Protein AF-A0A7X1J614-F1 (afdb_monomer)

Radius of gyration: 15.03 Å; Cα contacts (8 Å, |Δi|>4): 80; chains: 1; bounding box: 34×36×40 Å

Organism: NCBI:txid2759956

Mean predicted aligned error: 7.08 Å

Secondary structure (DSSP, 8-state):
---PPPHHHHHHHHHHHHHHHHHHT--TTTS-HHHHHHHHHHHHHHHHHHHHHHHHHHHHHHHHH---TTSHHHHHHHHHHHHHHHHHTT--HHHHHHHHHHHHHH-HHHHH-

Foldseek 3Di:
DDPPDDPLVVVLLVLQLQLLCVVVVHDVVRCPPVNSVVSSVVSVVVLVVVLVVCLVVLLVQCVVVDQDPDDPVSVVVSLVSQLVSVVVVPDDSSSSSSSSVNCVSVDVVVSND

Solvent-accessible surface area (backbone atoms only — not comparable to full-atom values): 6394 Å² total; per-residue (Å²): 131,84,78,76,74,57,74,70,58,56,56,51,52,51,48,27,34,51,43,23,24,66,74,71,74,40,53,78,86,69,48,43,85,78,46,40,61,55,31,29,52,51,31,47,55,49,47,54,54,50,44,72,73,39,42,68,61,50,44,54,50,49,64,70,72,55,75,58,92,84,48,76,68,35,53,53,52,43,49,53,51,46,24,53,51,40,32,74,73,72,40,54,68,68,57,15,46,46,53,37,52,53,43,59,73,69,32,60,66,69,70,68,104

Nearest PDB structures (foldseek):
  4x8k-assembly1_A  TM=2.886E-01  e=9.805E-01  Mycobacterium tuberculosis
  3sp7-assembly1_A  TM=3.949E-01  e=9.204E+00  Homo sapiens

pLDDT: mean 82.35, std 13.52, range [39.5, 96.25]

Structure (mmCIF, N/CA/C/O backbone):
data_AF-A0A7X1J614-F1
#
_entry.id   AF-A0A7X1J614-F1
#
loop_
_atom_site.group_PDB
_atom_site.id
_atom_site.type_symbol
_atom_site.label_atom_id
_atom_site.label_alt_id
_atom_site.label_comp_id
_atom_site.label_asym_id
_atom_site.label_entity_id
_atom_site.label_seq_id
_atom_site.pdbx_PDB_ins_code
_atom_site.Cartn_x
_atom_site.Cartn_y
_atom_site.Cartn_z
_atom_site.occupancy
_atom_site.B_iso_or_equiv
_atom_site.auth_seq_id
_atom_site.auth_comp_id
_atom_site.auth_asym_id
_atom_site.auth_atom_id
_atom_site.pdbx_PDB_model_num
ATOM 1 N N . MET A 1 1 ? 18.859 24.498 -13.932 1.00 39.50 1 MET A N 1
ATOM 2 C CA . MET A 1 1 ? 18.626 24.481 -12.475 1.00 39.50 1 MET A CA 1
ATOM 3 C C . MET A 1 1 ? 17.855 23.211 -12.195 1.00 39.50 1 MET A C 1
ATOM 5 O O . MET A 1 1 ? 16.650 23.200 -12.405 1.00 39.50 1 MET A O 1
ATOM 9 N N . ASP A 1 2 ? 18.562 22.134 -11.855 1.00 48.34 2 ASP A N 1
ATOM 10 C CA . ASP A 1 2 ? 17.934 20.873 -11.463 1.00 48.34 2 ASP A CA 1
ATOM 11 C C . ASP A 1 2 ? 17.224 21.082 -10.128 1.00 48.34 2 ASP A C 1
ATOM 13 O O . ASP A 1 2 ? 17.857 21.348 -9.105 1.00 48.34 2 ASP A O 1
ATOM 17 N N . GLN A 1 3 ? 15.893 21.040 -10.152 1.00 48.88 3 GLN A N 1
ATOM 18 C CA . GLN A 1 3 ? 15.102 20.949 -8.935 1.00 48.88 3 GLN A CA 1
ATOM 19 C C . GLN A 1 3 ? 15.333 19.551 -8.371 1.00 48.88 3 GLN A C 1
ATOM 21 O O . GLN A 1 3 ? 14.826 18.566 -8.901 1.00 48.88 3 GLN A O 1
ATOM 26 N N . MET A 1 4 ? 16.153 19.473 -7.326 1.00 44.88 4 MET A N 1
ATOM 27 C CA . MET A 1 4 ? 16.322 18.256 -6.543 1.00 44.88 4 MET A CA 1
ATOM 28 C C . MET A 1 4 ? 14.928 17.830 -6.047 1.00 44.88 4 MET A C 1
ATOM 30 O O . MET A 1 4 ? 14.260 18.647 -5.406 1.00 44.88 4 MET A O 1
ATOM 34 N N . PRO A 1 5 ? 14.442 16.622 -6.382 1.00 53.69 5 PRO A N 1
ATOM 35 C CA . PRO A 1 5 ? 13.091 16.222 -6.018 1.00 53.69 5 PRO A CA 1
ATOM 36 C C . PRO A 1 5 ? 12.951 16.172 -4.496 1.00 53.69 5 PRO A C 1
ATOM 38 O O . PRO A 1 5 ? 13.858 15.713 -3.798 1.00 53.69 5 PRO A O 1
ATOM 41 N N .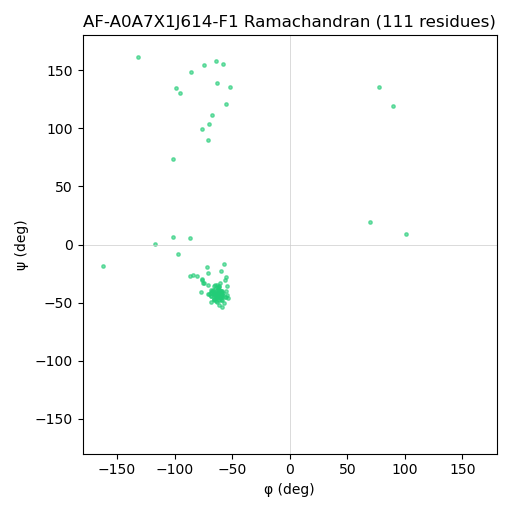 GLU A 1 6 ? 11.817 16.652 -3.983 1.00 61.78 6 GLU A N 1
ATOM 42 C CA . GLU A 1 6 ? 11.508 16.640 -2.551 1.00 61.78 6 GLU A CA 1
ATOM 43 C C . GLU A 1 6 ? 11.697 15.221 -1.981 1.00 61.78 6 GLU A C 1
ATOM 45 O O . GLU A 1 6 ? 11.266 14.251 -2.615 1.00 61.78 6 GLU A O 1
ATOM 50 N N . PRO A 1 7 ? 12.336 15.069 -0.806 1.00 62.00 7 PRO A N 1
ATOM 51 C CA . PRO A 1 7 ? 12.681 13.759 -0.244 1.00 62.00 7 PRO A CA 1
ATOM 52 C C . PRO A 1 7 ? 11.456 12.846 -0.081 1.00 62.00 7 PRO A C 1
ATOM 54 O O . PRO A 1 7 ? 11.548 11.633 -0.268 1.00 62.00 7 PRO A O 1
ATOM 57 N N . ASP A 1 8 ? 10.283 13.431 0.160 1.00 66.81 8 ASP A N 1
ATOM 58 C CA . ASP A 1 8 ? 9.034 12.688 0.283 1.00 66.81 8 ASP A CA 1
ATOM 59 C C . ASP A 1 8 ? 8.551 12.113 -1.055 1.00 66.81 8 ASP A C 1
ATOM 61 O O . ASP A 1 8 ? 8.036 10.996 -1.076 1.00 66.81 8 ASP A O 1
ATOM 65 N N . LYS A 1 9 ? 8.762 12.790 -2.190 1.00 74.50 9 LYS A N 1
ATOM 66 C CA . LYS A 1 9 ? 8.391 12.241 -3.507 1.00 74.50 9 LYS A CA 1
ATOM 67 C C . LYS A 1 9 ? 9.218 11.013 -3.866 1.00 74.50 9 LYS A C 1
ATOM 69 O O . LYS A 1 9 ? 8.658 10.021 -4.320 1.00 74.50 9 LYS A O 1
ATOM 74 N N . GLN A 1 10 ? 10.516 11.045 -3.573 1.00 82.56 10 GLN A N 1
ATOM 75 C CA . GLN A 1 10 ? 11.429 9.940 -3.882 1.00 82.56 10 GLN A CA 1
ATOM 76 C C . GLN A 1 10 ? 11.043 8.652 -3.140 1.00 82.56 10 GLN A C 1
ATOM 78 O O . GLN A 1 10 ? 11.089 7.567 -3.712 1.00 82.56 10 GLN A O 1
ATOM 83 N N . ILE A 1 11 ? 10.601 8.764 -1.882 1.00 86.94 11 ILE A N 1
ATOM 84 C CA . ILE A 1 11 ? 10.161 7.604 -1.092 1.00 86.94 11 ILE A CA 1
ATOM 85 C C . ILE A 1 11 ? 8.874 6.998 -1.663 1.00 86.94 11 ILE A C 1
ATOM 87 O O . ILE A 1 11 ? 8.724 5.780 -1.681 1.00 86.94 11 ILE A O 1
ATOM 91 N N . GLU A 1 12 ? 7.922 7.826 -2.105 1.00 89.69 12 GLU A N 1
ATOM 92 C CA . GLU A 1 12 ? 6.694 7.302 -2.717 1.00 89.69 12 GLU A CA 1
ATOM 93 C C . GLU A 1 12 ? 6.981 6.588 -4.034 1.00 89.69 12 GLU A C 1
ATOM 95 O O . GLU A 1 12 ? 6.509 5.477 -4.243 1.00 89.69 12 GLU A O 1
ATOM 100 N N . GLU A 1 13 ? 7.779 7.211 -4.901 1.00 90.62 13 GLU A N 1
ATOM 101 C CA . GLU A 1 13 ? 8.167 6.634 -6.187 1.00 90.62 13 GLU A C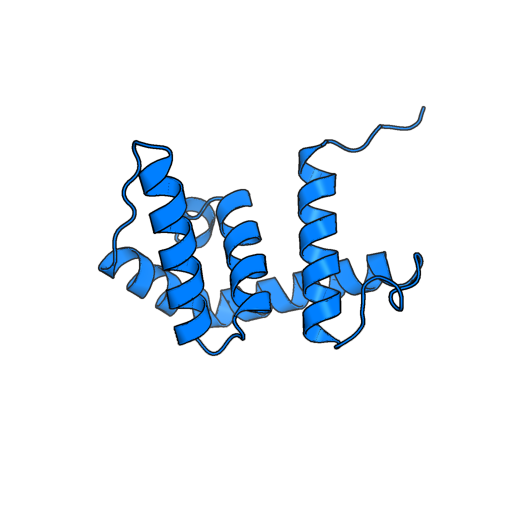A 1
ATOM 102 C C . GLU A 1 13 ? 8.902 5.304 -6.000 1.00 90.62 13 GLU A C 1
ATOM 104 O O . GLU A 1 13 ? 8.611 4.348 -6.712 1.00 90.62 13 GLU A O 1
ATOM 109 N N . ALA A 1 14 ? 9.774 5.202 -4.992 1.00 89.56 14 ALA A N 1
ATOM 110 C CA . ALA A 1 14 ? 10.439 3.950 -4.647 1.00 89.56 14 ALA A CA 1
ATOM 111 C C . ALA A 1 14 ? 9.453 2.861 -4.185 1.00 89.56 14 ALA A C 1
ATOM 113 O O . ALA A 1 14 ? 9.572 1.711 -4.603 1.00 89.56 14 ALA A O 1
ATOM 114 N N . LEU A 1 15 ? 8.460 3.209 -3.359 1.00 91.81 15 LEU A N 1
ATOM 115 C CA . LEU A 1 15 ? 7.425 2.264 -2.920 1.00 91.81 15 LEU A CA 1
ATOM 116 C C . LEU A 1 15 ? 6.528 1.817 -4.081 1.00 91.81 15 LEU A C 1
ATOM 118 O O . LEU A 1 15 ? 6.184 0.643 -4.169 1.00 91.81 15 LEU A O 1
ATOM 122 N N . LEU A 1 16 ? 6.172 2.725 -4.989 1.00 93.00 16 LEU A N 1
ATOM 123 C CA . LEU A 1 16 ? 5.378 2.407 -6.177 1.00 93.00 16 LEU A CA 1
ATOM 124 C C . LEU A 1 16 ? 6.159 1.544 -7.173 1.00 93.00 16 LEU A C 1
ATOM 126 O O . LEU A 1 16 ? 5.595 0.611 -7.735 1.00 93.00 16 LEU A O 1
ATOM 130 N N . ALA A 1 17 ? 7.454 1.804 -7.350 1.00 90.25 17 ALA A N 1
ATOM 131 C CA . ALA A 1 17 ? 8.324 0.952 -8.153 1.00 90.25 17 ALA A CA 1
ATOM 132 C C . ALA A 1 17 ? 8.452 -0.455 -7.543 1.00 90.25 17 ALA A C 1
ATOM 134 O O . ALA A 1 17 ? 8.345 -1.446 -8.260 1.00 90.25 17 ALA A O 1
ATOM 135 N N . ALA A 1 18 ? 8.605 -0.557 -6.217 1.00 90.62 18 ALA A N 1
ATOM 136 C CA . ALA A 1 18 ? 8.616 -1.844 -5.522 1.00 90.62 18 ALA A CA 1
ATOM 137 C C . ALA A 1 18 ? 7.278 -2.588 -5.671 1.00 90.62 18 ALA A C 1
ATOM 139 O O . ALA A 1 18 ? 7.263 -3.793 -5.906 1.00 90.62 18 ALA A O 1
ATOM 140 N N . LEU A 1 19 ? 6.153 -1.868 -5.587 1.00 93.00 19 LEU A N 1
ATOM 141 C CA . LEU A 1 19 ? 4.828 -2.440 -5.818 1.00 93.00 19 LEU A CA 1
ATOM 142 C C . LEU A 1 19 ? 4.688 -2.973 -7.247 1.00 93.00 19 LEU A C 1
ATOM 144 O O . LEU A 1 19 ? 4.140 -4.054 -7.432 1.00 93.00 19 LEU A O 1
ATOM 148 N N . ALA A 1 20 ? 5.191 -2.245 -8.246 1.00 90.94 20 ALA A N 1
ATOM 149 C CA . ALA A 1 20 ? 5.199 -2.711 -9.628 1.00 90.94 20 ALA A CA 1
ATOM 150 C C . ALA A 1 20 ? 5.977 -4.031 -9.762 1.00 90.94 20 ALA A C 1
ATOM 152 O O . ALA A 1 20 ? 5.438 -4.992 -10.305 1.00 90.94 20 ALA A O 1
ATOM 153 N N . GLY A 1 21 ? 7.184 -4.116 -9.193 1.00 89.69 21 GLY A N 1
ATOM 154 C CA . GLY A 1 21 ? 7.973 -5.354 -9.186 1.00 89.69 21 GLY A CA 1
ATOM 155 C C . GLY A 1 21 ? 7.208 -6.542 -8.590 1.00 89.69 21 GLY A C 1
ATOM 156 O O . GLY A 1 21 ? 7.123 -7.602 -9.207 1.00 89.69 21 GLY A O 1
ATOM 157 N N . GLU A 1 22 ? 6.539 -6.339 -7.450 1.00 90.25 22 GLU A N 1
ATOM 158 C CA . GLU A 1 22 ? 5.695 -7.368 -6.822 1.00 90.25 22 GLU A CA 1
ATOM 159 C C . GLU A 1 22 ? 4.500 -7.796 -7.692 1.00 90.25 22 GLU A C 1
ATOM 161 O O . GLU A 1 22 ? 4.129 -8.968 -7.699 1.00 90.25 22 GLU A O 1
ATOM 166 N N . LEU A 1 23 ? 3.878 -6.869 -8.430 1.00 88.25 23 LEU A N 1
ATOM 167 C CA . LEU A 1 23 ? 2.716 -7.164 -9.278 1.00 88.25 23 LEU A CA 1
ATOM 168 C C . LEU A 1 23 ? 3.089 -7.893 -10.574 1.00 88.25 23 LEU A C 1
ATOM 170 O O . LEU A 1 23 ? 2.300 -8.707 -11.058 1.00 88.25 23 LEU A O 1
ATOM 174 N N . TYR A 1 24 ? 4.263 -7.600 -11.133 1.00 86.31 24 TYR A N 1
ATOM 175 C CA . TYR A 1 24 ? 4.732 -8.184 -12.392 1.00 86.31 24 TYR A CA 1
ATOM 176 C C . TYR A 1 24 ? 5.673 -9.381 -12.196 1.00 86.31 24 TYR A C 1
ATOM 178 O O . TYR A 1 24 ? 5.961 -10.088 -13.159 1.00 86.31 24 TYR A O 1
ATOM 186 N N . GLY A 1 25 ? 6.095 -9.663 -10.958 1.00 81.06 25 GLY A N 1
ATOM 187 C CA . GLY A 1 25 ? 7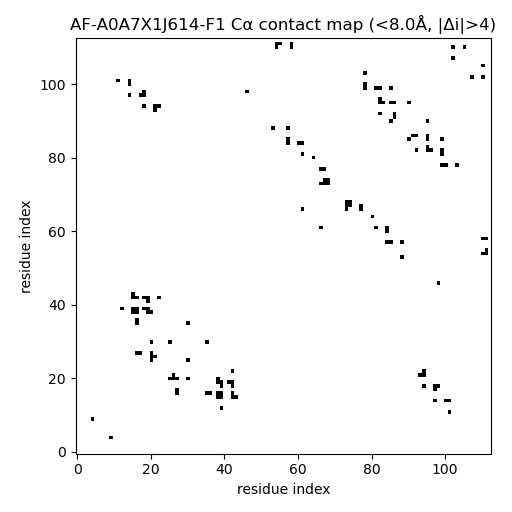.044 -10.736 -10.651 1.00 81.06 25 GLY A CA 1
ATOM 188 C C . GLY A 1 25 ? 8.460 -10.441 -11.148 1.00 81.06 25 GLY A C 1
ATOM 189 O O . GLY A 1 25 ? 9.253 -11.365 -11.306 1.00 81.06 25 GLY A O 1
ATOM 190 N N . GLU A 1 26 ? 8.752 -9.170 -11.407 1.00 72.69 26 GLU A N 1
ATOM 191 C CA . GLU A 1 26 ? 10.041 -8.694 -11.893 1.00 72.69 26 GLU A CA 1
ATOM 192 C C . GLU A 1 26 ? 10.843 -8.150 -10.713 1.00 72.69 26 GLU A C 1
ATOM 194 O O . GLU A 1 26 ? 10.343 -7.399 -9.868 1.00 72.69 26 GLU A O 1
ATOM 199 N N . THR A 1 27 ? 12.115 -8.524 -10.644 1.00 62.41 27 THR A N 1
ATOM 200 C CA . THR A 1 27 ? 13.019 -7.934 -9.654 1.00 62.41 27 THR A CA 1
ATOM 201 C C . THR A 1 27 ? 13.400 -6.514 -10.076 1.00 62.41 27 THR A C 1
ATOM 203 O O . THR A 1 27 ? 13.414 -6.182 -11.260 1.00 62.41 27 THR A O 1
ATOM 206 N N . ALA A 1 28 ? 13.760 -5.649 -9.122 1.00 56.03 28 ALA A N 1
ATOM 207 C CA . ALA A 1 28 ? 14.208 -4.282 -9.427 1.00 56.03 28 ALA A CA 1
ATOM 208 C C . ALA A 1 28 ? 15.425 -4.228 -10.383 1.00 56.03 28 ALA A C 1
ATOM 210 O O . ALA A 1 28 ? 15.707 -3.182 -10.957 1.00 56.03 28 ALA A O 1
ATOM 211 N N . GLU A 1 29 ? 16.142 -5.345 -10.548 1.00 58.06 29 GLU A N 1
ATOM 212 C CA . GLU A 1 29 ? 17.255 -5.508 -11.490 1.00 58.06 29 GLU A CA 1
ATOM 213 C C . GLU A 1 29 ? 16.786 -5.787 -12.932 1.00 58.06 29 GLU A C 1
ATOM 215 O O . GLU A 1 29 ? 17.483 -5.430 -13.881 1.00 58.06 29 GLU A O 1
ATOM 220 N N . GLU A 1 30 ? 15.604 -6.388 -13.103 1.00 63.91 30 GLU A N 1
ATOM 221 C CA . GLU A 1 30 ? 14.949 -6.641 -14.397 1.00 63.91 30 GLU A CA 1
ATOM 222 C C . GLU A 1 30 ? 14.114 -5.435 -14.853 1.00 63.91 30 GLU A C 1
ATOM 224 O O . GLU A 1 30 ? 13.981 -5.188 -16.053 1.00 63.91 30 GLU A O 1
ATOM 229 N N . PHE A 1 31 ? 13.638 -4.632 -13.896 1.00 67.56 31 PHE A N 1
ATOM 230 C CA . PHE A 1 31 ? 12.998 -3.339 -14.129 1.00 67.56 31 PHE A CA 1
ATOM 231 C C . PHE A 1 31 ? 14.029 -2.300 -14.596 1.00 67.56 31 PHE A C 1
ATOM 233 O O . PHE A 1 31 ? 14.644 -1.571 -13.812 1.00 67.56 31 PHE A O 1
ATOM 240 N N . GLY A 1 32 ? 14.223 -2.208 -15.911 1.00 66.75 32 GLY A N 1
ATOM 241 C CA . GLY A 1 32 ? 15.102 -1.210 -16.509 1.00 66.75 32 GLY A CA 1
ATOM 242 C C . GLY A 1 32 ? 14.686 0.228 -16.144 1.00 66.75 32 GLY A C 1
ATOM 243 O O . GLY A 1 32 ? 13.506 0.500 -15.912 1.00 66.75 32 GLY A O 1
ATOM 244 N N . PRO A 1 33 ? 15.607 1.214 -16.165 1.00 69.06 33 PRO A N 1
ATOM 245 C CA . PRO A 1 33 ? 15.298 2.603 -15.796 1.00 69.06 33 PRO A CA 1
ATOM 246 C C . PRO A 1 33 ? 14.140 3.238 -16.585 1.00 69.06 33 PRO A C 1
ATOM 248 O O . PRO A 1 33 ? 13.465 4.139 -16.090 1.00 69.06 33 PRO A O 1
ATOM 251 N N . ALA A 1 34 ? 13.917 2.785 -17.823 1.00 69.25 34 ALA A N 1
ATOM 252 C CA . ALA A 1 34 ? 12.811 3.234 -18.665 1.00 69.25 34 ALA A CA 1
ATOM 253 C C . ALA A 1 34 ? 11.459 2.620 -18.256 1.00 69.25 34 ALA A C 1
ATOM 255 O O . ALA A 1 34 ? 10.421 3.262 -18.427 1.00 69.25 34 ALA A O 1
ATOM 256 N N . ASP A 1 35 ? 11.469 1.415 -17.691 1.00 78.25 35 ASP A N 1
ATOM 257 C CA . ASP A 1 35 ? 10.273 0.680 -17.284 1.00 78.25 35 ASP A CA 1
ATOM 258 C C . ASP A 1 35 ? 9.795 1.105 -15.897 1.00 78.25 35 ASP A C 1
ATOM 260 O O . ASP A 1 35 ? 8.594 1.106 -15.646 1.00 78.25 35 ASP A O 1
ATOM 264 N N . VAL A 1 36 ? 10.694 1.610 -15.043 1.00 82.31 36 VAL A N 1
ATOM 265 C CA . VAL A 1 36 ? 10.356 2.128 -13.705 1.00 82.31 36 VAL A CA 1
ATOM 266 C C . VAL A 1 36 ? 9.248 3.180 -13.756 1.00 82.31 36 VAL A C 1
ATOM 268 O O . VAL A 1 36 ? 8.301 3.108 -12.979 1.00 82.31 36 VAL A O 1
ATOM 271 N N . ARG A 1 37 ? 9.310 4.151 -14.679 1.00 86.06 37 ARG A N 1
ATOM 272 C CA . ARG A 1 37 ? 8.279 5.204 -14.750 1.00 86.06 37 ARG A CA 1
ATOM 273 C C . ARG A 1 37 ? 6.914 4.642 -15.150 1.00 86.06 37 ARG A C 1
ATOM 275 O O . ARG A 1 37 ? 5.916 5.013 -14.541 1.00 86.06 37 ARG A O 1
ATOM 282 N N . ARG A 1 38 ? 6.881 3.738 -16.133 1.00 87.88 38 ARG A N 1
ATOM 283 C CA . ARG A 1 38 ? 5.645 3.063 -16.553 1.00 87.88 38 ARG A CA 1
ATOM 284 C C . ARG A 1 38 ? 5.093 2.199 -15.418 1.00 87.88 38 ARG A C 1
ATOM 286 O O . ARG A 1 38 ? 3.921 2.312 -15.092 1.00 87.88 38 ARG A O 1
ATOM 293 N N . GLY A 1 39 ? 5.953 1.424 -14.760 1.00 90.00 39 GLY A N 1
ATOM 294 C CA . GLY A 1 39 ? 5.584 0.597 -13.615 1.00 90.00 39 GLY A CA 1
ATOM 295 C C . GLY A 1 39 ? 5.017 1.413 -12.456 1.00 90.00 39 GLY A C 1
ATOM 296 O O . GLY A 1 39 ? 4.020 1.013 -11.870 1.00 90.00 39 GLY A O 1
ATOM 297 N N . ILE A 1 40 ? 5.582 2.589 -12.161 1.00 91.69 40 ILE A N 1
ATOM 298 C CA . ILE A 1 40 ? 5.031 3.511 -11.155 1.00 91.69 40 ILE A CA 1
ATOM 299 C C . ILE A 1 40 ? 3.616 3.967 -11.537 1.00 91.69 40 ILE A C 1
ATOM 301 O O . ILE A 1 40 ? 2.734 3.999 -10.678 1.00 91.69 40 ILE A O 1
ATOM 305 N N . GLU A 1 41 ? 3.389 4.339 -12.799 1.00 91.62 41 GLU A N 1
ATOM 306 C CA . GLU A 1 41 ? 2.063 4.746 -13.285 1.00 91.62 41 GLU A CA 1
ATOM 307 C C . GLU A 1 41 ? 1.057 3.590 -13.196 1.00 91.62 41 GLU A C 1
ATOM 309 O O . GLU A 1 41 ? -0.043 3.767 -12.668 1.00 91.62 41 GLU A O 1
ATOM 314 N N . ASP A 1 42 ? 1.452 2.390 -13.617 1.00 92.19 42 ASP A N 1
ATOM 315 C CA . ASP A 1 42 ? 0.616 1.193 -13.542 1.00 92.19 42 ASP A CA 1
ATOM 316 C C . ASP A 1 42 ? 0.309 0.796 -12.090 1.00 92.19 42 ASP A C 1
ATOM 318 O O . ASP A 1 42 ? -0.844 0.514 -11.754 1.00 92.19 42 ASP A O 1
ATOM 322 N N . ALA A 1 43 ? 1.303 0.856 -11.199 1.00 94.00 43 ALA A N 1
ATOM 323 C CA . ALA A 1 43 ? 1.140 0.592 -9.773 1.00 94.00 43 ALA A CA 1
ATOM 324 C C . ALA A 1 43 ? 0.199 1.605 -9.105 1.00 94.00 43 ALA A C 1
ATOM 326 O O . ALA A 1 43 ? -0.627 1.212 -8.280 1.00 94.00 43 ALA A O 1
ATOM 327 N N . ARG A 1 44 ? 0.267 2.892 -9.482 1.00 94.75 44 ARG A N 1
ATOM 328 C CA . ARG A 1 44 ? -0.688 3.914 -9.017 1.00 94.75 44 ARG A CA 1
ATOM 329 C C . ARG A 1 44 ? -2.106 3.589 -9.459 1.00 94.75 44 ARG A C 1
ATOM 331 O O . ARG A 1 44 ? -2.994 3.508 -8.615 1.00 94.75 44 ARG A O 1
ATOM 338 N N . ASN A 1 45 ? -2.304 3.341 -10.752 1.00 95.00 45 ASN A N 1
ATOM 339 C CA . ASN A 1 45 ? -3.618 3.016 -11.311 1.00 95.00 45 ASN A CA 1
ATOM 340 C C . ASN A 1 45 ? -4.209 1.756 -10.661 1.00 95.00 45 ASN A C 1
ATOM 342 O O . ASN A 1 45 ? -5.390 1.71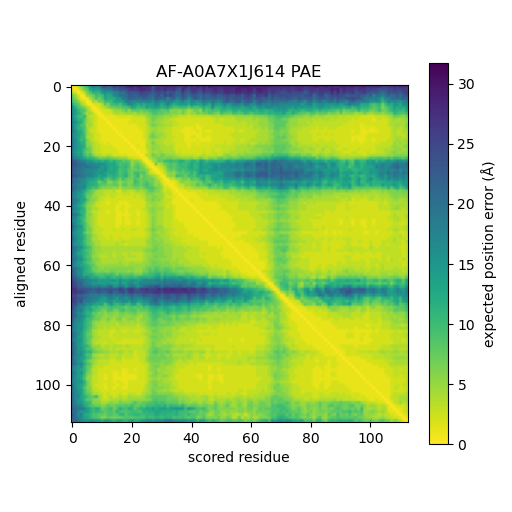1 -10.303 1.00 95.00 45 ASN A O 1
ATOM 346 N N . TRP A 1 46 ? -3.377 0.730 -10.477 1.00 96.25 46 TRP A N 1
ATOM 347 C CA . TRP A 1 46 ? -3.765 -0.490 -9.784 1.00 96.25 46 TRP A CA 1
ATOM 348 C C . TRP A 1 46 ? -4.164 -0.211 -8.333 1.00 96.25 46 TRP A C 1
ATOM 350 O O . TRP A 1 46 ? -5.228 -0.665 -7.902 1.00 96.25 46 TRP A O 1
ATOM 360 N N . LEU A 1 47 ? -3.349 0.552 -7.597 1.00 95.38 47 LEU A N 1
ATOM 361 C CA . LEU A 1 47 ? -3.574 0.858 -6.187 1.00 95.38 47 LEU A CA 1
ATOM 362 C C . LEU A 1 47 ? -4.850 1.676 -5.995 1.00 95.38 47 LEU A C 1
ATOM 364 O O . LEU A 1 47 ? -5.661 1.338 -5.138 1.00 95.38 47 LEU A O 1
ATOM 368 N N . GLU A 1 48 ? -5.082 2.694 -6.819 1.00 94.19 48 GLU A N 1
ATOM 369 C CA . GLU A 1 48 ? -6.324 3.470 -6.806 1.00 94.19 48 GLU A CA 1
ATOM 370 C C . GLU A 1 48 ? -7.545 2.582 -7.066 1.00 94.19 48 GLU A C 1
ATOM 372 O O . GLU A 1 48 ? -8.543 2.649 -6.341 1.00 94.19 48 GLU A O 1
ATOM 377 N N . GLY A 1 49 ? -7.458 1.690 -8.057 1.00 95.06 49 GLY A N 1
ATOM 378 C CA . GLY A 1 49 ? -8.518 0.731 -8.353 1.00 95.06 49 GLY A CA 1
ATOM 379 C C . GLY A 1 49 ? -8.767 -0.253 -7.207 1.00 95.06 49 GLY A C 1
ATOM 380 O O . GLY A 1 49 ? -9.920 -0.553 -6.891 1.00 95.06 49 GLY A O 1
ATOM 381 N N . TRP A 1 50 ? -7.706 -0.756 -6.573 1.00 95.75 50 TRP A N 1
ATOM 382 C CA . TRP A 1 50 ? -7.799 -1.657 -5.426 1.00 95.75 50 TRP A CA 1
ATOM 383 C C . TRP A 1 50 ? -8.408 -0.955 -4.208 1.00 95.75 50 TRP A C 1
ATOM 385 O O . TRP A 1 50 ? -9.375 -1.459 -3.635 1.00 95.75 50 TRP A O 1
ATOM 395 N N . LEU A 1 51 ? -7.929 0.249 -3.877 1.00 93.62 51 LEU A N 1
ATOM 396 C CA . LEU A 1 51 ? -8.474 1.060 -2.790 1.00 93.62 51 LEU A CA 1
ATOM 397 C C . LEU A 1 51 ? -9.942 1.384 -3.042 1.00 93.62 51 LEU A C 1
ATOM 399 O O . LEU A 1 51 ? -10.755 1.191 -2.151 1.00 93.62 51 LEU A O 1
ATOM 403 N N . SER A 1 52 ? -10.326 1.787 -4.253 1.00 93.25 52 SER A N 1
ATOM 404 C CA . SER A 1 52 ? -11.730 2.064 -4.578 1.00 93.25 52 SER A CA 1
ATOM 405 C C . SER A 1 52 ? -12.648 0.868 -4.286 1.00 93.25 52 SER A C 1
ATOM 407 O O . SER A 1 52 ? -13.730 1.038 -3.721 1.00 93.25 52 SER A O 1
ATOM 409 N N . ARG A 1 53 ? -12.187 -0.356 -4.585 1.00 95.00 53 ARG A N 1
ATOM 410 C CA . ARG A 1 53 ? -12.942 -1.589 -4.321 1.00 95.00 53 ARG A CA 1
ATOM 411 C C . ARG A 1 53 ? -12.982 -1.991 -2.850 1.00 95.00 53 ARG A C 1
ATOM 413 O O . ARG A 1 53 ? -13.951 -2.625 -2.451 1.00 95.00 53 ARG A O 1
ATOM 420 N N . HIS A 1 54 ? -11.937 -1.717 -2.072 1.00 94.62 54 HIS A N 1
ATOM 421 C CA . HIS A 1 54 ? -11.782 -2.286 -0.722 1.00 94.62 54 HIS A CA 1
ATOM 422 C C . HIS A 1 54 ? -11.774 -1.240 0.393 1.00 94.62 54 HIS A C 1
ATOM 424 O O . HIS A 1 54 ? -11.691 -1.593 1.565 1.00 94.62 54 HIS A O 1
ATOM 430 N N . ARG A 1 55 ? -11.913 0.050 0.063 1.00 91.69 55 ARG A N 1
ATOM 431 C CA . ARG A 1 55 ? -11.885 1.156 1.030 1.00 91.69 55 ARG A CA 1
ATOM 432 C C . ARG A 1 55 ? -12.898 0.969 2.153 1.00 91.69 55 ARG A C 1
ATOM 434 O O . ARG A 1 55 ? -12.555 1.201 3.304 1.00 91.69 55 ARG A O 1
ATOM 441 N N . GLN A 1 56 ? -14.125 0.553 1.837 1.00 91.56 56 GLN A N 1
ATOM 442 C CA . GLN A 1 56 ? -15.168 0.367 2.853 1.00 91.56 56 GLN A CA 1
ATOM 443 C C . GLN A 1 56 ? -14.797 -0.740 3.846 1.00 91.56 56 GLN A C 1
ATOM 445 O O . GLN A 1 56 ? -14.826 -0.503 5.053 1.00 91.56 56 GLN A O 1
ATOM 450 N N . ASP A 1 57 ? -14.380 -1.903 3.345 1.00 92.69 57 ASP A N 1
ATOM 451 C CA . ASP A 1 57 ? -13.992 -3.046 4.177 1.00 92.69 57 ASP A CA 1
ATOM 452 C C . ASP A 1 57 ? -12.740 -2.742 5.001 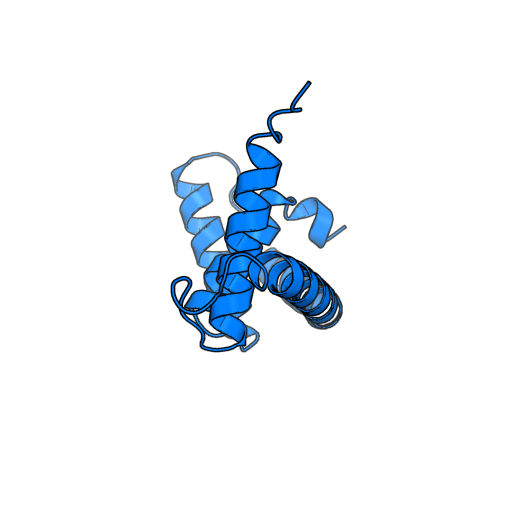1.00 92.69 57 ASP A C 1
ATOM 454 O O . ASP A 1 57 ? -12.701 -3.000 6.206 1.00 92.69 57 ASP A O 1
ATOM 458 N N . LEU A 1 58 ? -11.747 -2.107 4.371 1.00 90.50 58 LEU A N 1
ATOM 459 C CA . LEU A 1 58 ? -10.521 -1.660 5.017 1.00 90.50 58 LEU A CA 1
ATOM 460 C C . LEU A 1 58 ? -10.838 -0.694 6.162 1.00 90.50 58 LEU A C 1
ATOM 462 O O . LEU A 1 58 ? -10.461 -0.958 7.298 1.00 90.50 58 LEU A O 1
ATOM 466 N N . CYS A 1 59 ? -11.593 0.379 5.915 1.00 89.56 59 CYS A N 1
ATOM 467 C CA . CYS A 1 59 ? -11.950 1.343 6.958 1.00 89.56 59 CYS A CA 1
ATOM 468 C C . CYS A 1 59 ? -12.810 0.719 8.073 1.00 89.56 59 CYS A C 1
ATOM 470 O O . CYS A 1 59 ? -12.638 1.068 9.242 1.00 89.56 59 CYS A O 1
ATOM 472 N N . ALA A 1 60 ? -13.689 -0.235 7.750 1.00 89.50 60 ALA A N 1
ATOM 473 C CA . ALA A 1 60 ? -14.491 -0.947 8.743 1.00 89.50 60 ALA A CA 1
ATOM 474 C C . ALA A 1 60 ? -13.647 -1.865 9.649 1.00 89.50 60 ALA A C 1
ATOM 476 O O . ALA A 1 60 ? -13.872 -1.914 10.860 1.00 89.50 60 ALA A O 1
ATOM 477 N N . GLU A 1 61 ? -12.678 -2.595 9.092 1.00 88.75 61 GLU A N 1
ATOM 478 C CA . GLU A 1 61 ? -11.746 -3.433 9.862 1.00 88.75 61 GLU A CA 1
ATOM 479 C C . GLU A 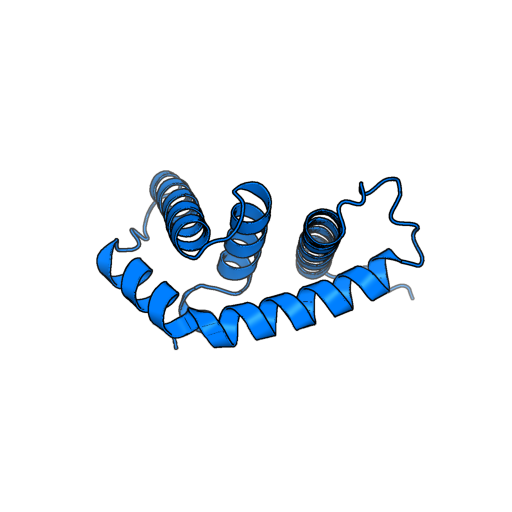1 61 ? -10.786 -2.591 10.707 1.00 88.75 61 GLU A C 1
ATOM 481 O O . GLU A 1 61 ? -10.602 -2.845 11.898 1.00 88.75 61 GLU A O 1
ATOM 486 N N . LEU A 1 62 ? -10.231 -1.533 10.117 1.00 84.38 62 LEU A N 1
ATOM 487 C CA . LEU A 1 62 ? -9.370 -0.573 10.800 1.00 84.38 62 LEU A CA 1
ATOM 488 C C . LEU A 1 62 ? -10.086 0.097 11.986 1.00 84.38 62 LEU A C 1
ATOM 490 O O . LEU A 1 62 ? -9.517 0.201 13.074 1.00 84.38 62 LEU A O 1
ATOM 494 N N . GLY A 1 63 ? -11.356 0.481 11.816 1.00 82.12 63 GLY A N 1
ATOM 495 C CA . GLY A 1 63 ? -12.185 1.018 12.897 1.00 82.12 63 GLY A CA 1
ATOM 496 C C . GLY A 1 63 ? -12.470 0.005 14.012 1.00 82.12 63 GLY A C 1
ATOM 497 O O . GLY A 1 63 ? -12.509 0.384 15.181 1.00 82.12 63 GLY A O 1
ATOM 498 N N . ARG A 1 64 ? -12.623 -1.285 13.676 1.00 82.88 64 ARG A N 1
ATOM 499 C CA . ARG A 1 64 ? -12.819 -2.368 14.658 1.00 82.88 64 ARG A CA 1
ATOM 500 C C . ARG A 1 64 ? -11.564 -2.683 15.463 1.00 82.88 64 ARG A C 1
ATOM 502 O O . ARG A 1 64 ? -11.669 -2.916 16.665 1.00 82.88 64 ARG A O 1
ATOM 509 N N . ARG A 1 65 ? -10.397 -2.726 14.814 1.00 78.88 65 ARG A N 1
ATOM 510 C CA . ARG A 1 65 ? -9.120 -3.045 15.476 1.00 78.88 65 ARG A CA 1
ATOM 511 C C . ARG A 1 65 ? -8.574 -1.868 16.289 1.00 78.88 65 ARG A C 1
ATOM 513 O O . ARG A 1 65 ? -7.982 -2.091 17.343 1.00 78.88 65 ARG A O 1
ATOM 520 N N . GLY A 1 66 ? -8.867 -0.642 15.849 1.00 67.88 66 GLY A N 1
ATOM 521 C CA . GLY A 1 66 ? -8.499 0.605 16.516 1.00 67.88 66 GLY A CA 1
ATOM 522 C C . GLY A 1 66 ? -7.030 0.984 16.304 1.00 67.88 66 GLY A C 1
ATOM 523 O O . GLY A 1 66 ? -6.146 0.147 16.443 1.00 67.88 66 GLY A O 1
ATOM 524 N N . PHE A 1 67 ? -6.775 2.263 16.004 1.00 71.94 67 PHE A N 1
ATOM 525 C CA . PHE A 1 67 ? -5.426 2.844 15.939 1.00 71.94 67 PHE A CA 1
ATOM 526 C C . PHE A 1 67 ? -5.080 3.518 17.260 1.00 71.94 67 PHE A C 1
ATOM 528 O O . PHE A 1 67 ? -5.867 4.320 17.777 1.00 71.94 67 PHE A O 1
ATOM 535 N N . ARG A 1 68 ? -3.906 3.217 17.810 1.00 61.62 68 ARG A N 1
ATOM 536 C CA . ARG A 1 68 ? -3.483 3.718 19.124 1.00 61.62 68 ARG A CA 1
ATOM 537 C C . ARG A 1 68 ? -2.512 4.883 18.954 1.00 61.62 68 ARG A C 1
ATOM 539 O O . ARG A 1 68 ? -1.323 4.758 19.186 1.00 61.62 68 ARG A O 1
ATOM 546 N N . SER A 1 69 ? -2.976 6.069 18.563 1.00 55.47 69 SER A N 1
ATOM 547 C CA . SER A 1 69 ? -2.030 7.175 18.343 1.00 55.47 69 SER A CA 1
ATOM 548 C C . SER A 1 69 ? -1.530 7.792 19.663 1.00 55.47 69 SER A C 1
ATOM 550 O O . SER A 1 69 ? -2.218 8.644 20.227 1.00 55.47 69 SER A O 1
ATOM 552 N N . SER A 1 70 ? -0.328 7.426 20.135 1.00 53.66 70 SER A N 1
ATOM 553 C CA . SER A 1 70 ? 0.486 8.320 20.992 1.00 53.66 70 SER A CA 1
ATOM 554 C C . SER A 1 70 ? 1.983 7.979 21.120 1.00 53.66 70 SER A C 1
ATOM 556 O O . SER A 1 70 ? 2.749 8.872 21.479 1.00 53.66 70 SER A O 1
ATOM 558 N N . SER A 1 71 ? 2.437 6.754 20.809 1.00 65.12 71 SER A N 1
ATOM 559 C CA . SER A 1 71 ? 3.852 6.358 20.953 1.00 65.12 71 SER A CA 1
ATOM 560 C C . SER A 1 71 ? 4.440 5.653 19.717 1.00 65.12 71 SER A C 1
ATOM 562 O O . SER A 1 71 ? 3.714 5.122 18.881 1.00 65.12 71 SER A O 1
ATOM 564 N N . THR A 1 72 ? 5.776 5.612 19.602 1.00 62.31 72 THR A N 1
ATOM 565 C CA . THR A 1 72 ? 6.495 4.911 18.513 1.00 62.31 72 THR A CA 1
ATOM 566 C C . THR A 1 72 ? 6.201 3.407 18.478 1.00 62.31 72 THR A C 1
ATOM 568 O O . THR A 1 72 ? 6.164 2.814 17.404 1.00 62.31 72 THR A O 1
ATOM 571 N N . VAL A 1 73 ? 5.975 2.784 19.639 1.00 66.88 73 VAL A N 1
ATOM 572 C CA . VAL A 1 73 ? 5.603 1.362 19.728 1.00 66.88 73 VAL A CA 1
ATOM 573 C C . VAL A 1 73 ? 4.206 1.147 19.158 1.00 66.88 73 VAL A C 1
ATOM 575 O O . VAL A 1 73 ? 3.993 0.195 18.409 1.00 66.88 73 VAL A O 1
ATOM 578 N N . ASP A 1 74 ? 3.279 2.062 19.440 1.00 75.25 74 ASP A N 1
ATOM 579 C CA . ASP A 1 74 ? 1.928 1.976 18.893 1.00 75.25 74 ASP A CA 1
ATOM 580 C C . ASP A 1 74 ? 1.920 2.141 17.369 1.00 75.25 74 ASP A C 1
ATOM 582 O O . ASP A 1 74 ? 1.197 1.422 16.692 1.00 75.25 74 ASP A O 1
ATOM 586 N N . ALA A 1 75 ? 2.789 2.990 16.809 1.00 71.69 75 ALA A N 1
ATOM 587 C CA . ALA A 1 75 ? 2.917 3.145 15.358 1.00 71.69 75 ALA A CA 1
ATOM 588 C C . ALA A 1 75 ? 3.353 1.845 14.652 1.00 71.69 75 ALA A C 1
ATOM 590 O O . ALA A 1 75 ? 2.895 1.555 13.548 1.00 71.69 75 ALA A O 1
ATOM 591 N N . ILE A 1 76 ? 4.209 1.037 15.289 1.00 77.56 76 ILE A N 1
ATOM 592 C CA . ILE A 1 76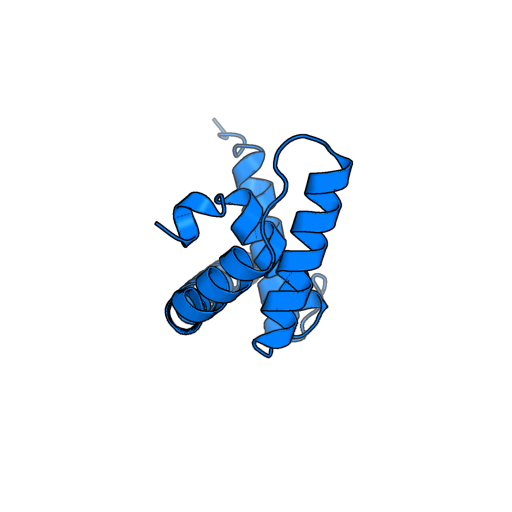 ? 4.625 -0.271 14.754 1.00 77.56 76 ILE A CA 1
ATOM 593 C C . ILE A 1 76 ? 3.462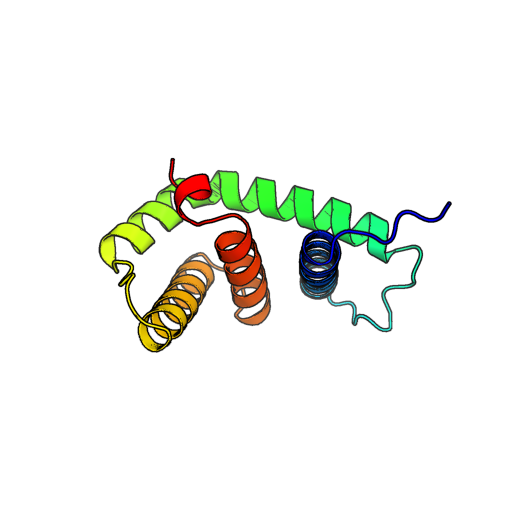 -1.266 14.804 1.00 77.56 76 ILE A C 1
ATOM 595 O O . ILE A 1 76 ? 3.235 -2.003 13.846 1.00 77.56 76 ILE A O 1
ATOM 599 N N . VAL A 1 77 ? 2.712 -1.282 15.908 1.00 83.00 77 VAL A N 1
ATOM 600 C CA . VAL A 1 77 ? 1.539 -2.155 16.066 1.00 83.00 77 VAL A CA 1
ATOM 601 C C . VAL A 1 77 ? 0.436 -1.773 15.080 1.00 83.00 77 VAL A C 1
ATOM 603 O O . VAL A 1 77 ? -0.158 -2.649 14.453 1.00 83.00 77 VAL A O 1
ATOM 606 N N . ASP A 1 78 ? 0.202 -0.479 14.890 1.00 83.62 78 ASP A N 1
ATOM 607 C CA . ASP A 1 78 ? -0.730 0.067 13.908 1.00 83.62 78 ASP A CA 1
ATOM 608 C C . ASP A 1 78 ? -0.313 -0.339 12.482 1.00 83.62 78 ASP A C 1
ATOM 610 O O . ASP A 1 78 ? -1.154 -0.757 11.680 1.00 83.62 78 ASP A O 1
ATOM 614 N N . ALA A 1 79 ? 0.990 -0.293 12.176 1.00 84.00 79 ALA A N 1
ATOM 615 C CA . ALA A 1 79 ? 1.525 -0.733 10.890 1.00 84.00 79 ALA A CA 1
ATOM 616 C C . ALA A 1 79 ? 1.309 -2.230 10.644 1.00 84.00 79 ALA A C 1
ATOM 618 O O . ALA A 1 79 ? 0.762 -2.606 9.608 1.00 84.00 79 ALA A O 1
ATOM 619 N N . ALA A 1 80 ? 1.660 -3.080 11.612 1.00 87.75 80 ALA A N 1
ATOM 620 C CA . ALA A 1 80 ? 1.431 -4.522 11.523 1.00 87.75 80 ALA A CA 1
ATOM 621 C C . ALA A 1 80 ? -0.062 -4.851 11.369 1.00 87.75 80 ALA A C 1
ATOM 623 O O . ALA A 1 80 ? -0.447 -5.660 10.528 1.00 87.75 80 ALA A O 1
ATOM 624 N N . THR A 1 81 ? -0.914 -4.147 12.115 1.00 89.56 81 THR A N 1
ATOM 625 C CA . THR A 1 81 ? -2.369 -4.309 12.049 1.00 89.56 81 THR A CA 1
ATOM 626 C C . THR A 1 81 ? -2.910 -3.985 10.660 1.00 89.56 81 THR A C 1
ATOM 628 O O . THR A 1 81 ? -3.763 -4.711 10.152 1.00 89.56 81 THR A O 1
ATOM 631 N N . MET A 1 82 ? -2.420 -2.916 10.027 1.00 90.62 82 MET A N 1
ATO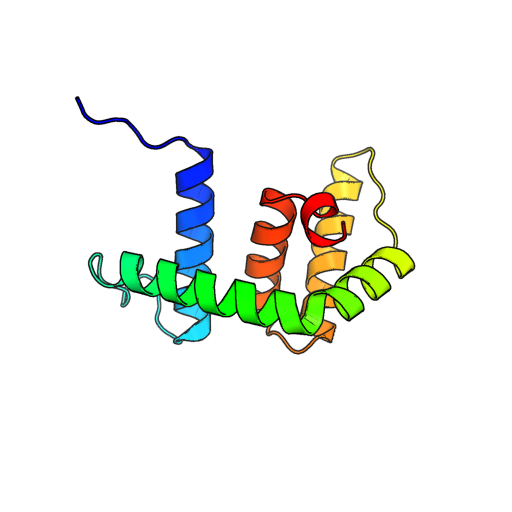M 632 C CA . MET A 1 82 ? -2.826 -2.561 8.669 1.00 90.62 82 MET A CA 1
ATOM 633 C C . MET A 1 82 ? -2.415 -3.634 7.659 1.00 90.62 82 MET A C 1
ATOM 635 O O . MET A 1 82 ? -3.232 -4.010 6.821 1.00 90.62 82 MET A O 1
ATOM 639 N N . VAL A 1 83 ? -1.190 -4.154 7.760 1.00 94.19 83 VAL A N 1
ATOM 640 C CA . VAL A 1 83 ? -0.722 -5.246 6.896 1.00 94.19 83 VAL A CA 1
ATOM 641 C C . VAL A 1 83 ? -1.608 -6.475 7.063 1.00 94.19 83 VAL A C 1
ATOM 643 O O . VAL A 1 83 ? -2.097 -6.995 6.065 1.00 94.19 83 VAL A O 1
ATOM 646 N N . ASP A 1 84 ? -1.901 -6.890 8.296 1.00 93.50 84 ASP A N 1
ATOM 647 C CA . ASP A 1 84 ? -2.767 -8.043 8.568 1.00 93.50 84 ASP A CA 1
ATOM 648 C C . ASP A 1 84 ? -4.171 -7.877 7.978 1.00 93.50 84 ASP A C 1
ATOM 650 O O . ASP A 1 84 ? -4.753 -8.831 7.460 1.00 93.50 84 ASP A O 1
ATOM 654 N N . VAL A 1 85 ? -4.735 -6.668 8.056 1.00 92.56 85 VAL A N 1
ATOM 655 C CA . VAL A 1 85 ? -6.040 -6.371 7.452 1.00 92.56 85 VAL A CA 1
ATOM 656 C C . VAL A 1 85 ? -5.959 -6.471 5.931 1.00 92.56 85 VAL A C 1
ATOM 658 O O . VAL A 1 85 ? -6.799 -7.130 5.328 1.00 92.56 85 VAL A O 1
ATOM 661 N N . ILE A 1 86 ? -4.943 -5.876 5.306 1.00 94.88 86 ILE A N 1
ATOM 662 C CA . ILE A 1 86 ? -4.766 -5.906 3.848 1.00 94.88 86 ILE A CA 1
ATOM 663 C C . ILE A 1 86 ? -4.508 -7.337 3.340 1.00 94.88 86 ILE A C 1
ATOM 665 O O . ILE A 1 86 ? -5.051 -7.725 2.305 1.00 94.88 86 ILE A O 1
ATOM 669 N N . VAL A 1 87 ? -3.750 -8.147 4.086 1.00 96.19 87 VAL A N 1
ATOM 670 C CA . VAL A 1 87 ? -3.585 -9.584 3.811 1.00 96.19 87 VAL A CA 1
ATOM 671 C C . VAL A 1 87 ? -4.927 -10.309 3.906 1.00 96.19 87 VAL A C 1
ATOM 673 O O . VAL A 1 87 ? -5.272 -11.092 3.023 1.00 96.19 87 VAL A O 1
ATOM 676 N N . GLY A 1 88 ? -5.729 -10.006 4.929 1.00 93.44 88 GLY A N 1
ATOM 677 C CA . GLY A 1 88 ? -7.087 -10.539 5.076 1.00 93.44 88 GLY A CA 1
ATOM 678 C C . GLY A 1 88 ? -8.029 -10.182 3.917 1.00 93.44 88 GLY A C 1
ATOM 679 O O . GLY A 1 88 ? -8.983 -10.914 3.667 1.00 93.44 88 GLY A O 1
ATOM 680 N N . LEU A 1 89 ? -7.737 -9.106 3.180 1.00 93.06 89 LEU A N 1
ATOM 681 C CA . LEU A 1 89 ? -8.456 -8.686 1.970 1.00 93.06 89 LEU A CA 1
ATOM 682 C C . LEU A 1 89 ? -7.926 -9.348 0.683 1.00 93.06 89 LEU A C 1
ATOM 684 O O . LEU A 1 89 ? -8.389 -9.026 -0.409 1.00 93.06 89 LEU A O 1
ATOM 688 N N . GLY A 1 90 ? -6.982 -10.286 0.795 1.00 92.50 90 GLY A N 1
ATOM 689 C CA . GLY A 1 90 ? -6.540 -11.143 -0.306 1.00 92.50 90 GLY A CA 1
ATOM 690 C C . GLY A 1 90 ? -5.232 -10.733 -0.980 1.00 92.50 90 GLY A C 1
ATOM 691 O O . GLY A 1 90 ? -4.892 -11.316 -2.009 1.00 92.50 90 GLY A O 1
ATOM 692 N N . LEU A 1 91 ? -4.487 -9.763 -0.436 1.00 93.44 91 LEU A N 1
ATOM 693 C CA . LEU A 1 91 ? -3.139 -9.453 -0.928 1.00 93.44 91 LEU A CA 1
ATOM 694 C C . LEU A 1 91 ? -2.074 -10.349 -0.281 1.00 93.44 91 LEU A C 1
ATOM 696 O O . LEU A 1 91 ? -2.174 -10.732 0.883 1.00 93.44 91 LEU A O 1
ATOM 700 N N . GLY A 1 92 ? -1.015 -10.648 -1.037 1.00 93.38 92 GLY A N 1
ATOM 701 C CA . GLY A 1 92 ? 0.182 -11.293 -0.499 1.00 93.38 92 GLY A CA 1
ATOM 702 C C . GLY A 1 92 ? 0.894 -10.405 0.526 1.00 93.38 92 GLY A C 1
ATOM 703 O O . GLY A 1 92 ? 0.744 -9.184 0.516 1.00 93.38 92 GLY A O 1
ATOM 704 N N . GLN A 1 93 ? 1.695 -11.009 1.407 1.00 92.19 93 GLN A N 1
ATOM 705 C CA . GLN A 1 93 ? 2.322 -10.307 2.535 1.00 92.19 93 GLN A CA 1
ATOM 706 C C . GLN A 1 93 ? 3.231 -9.142 2.103 1.00 92.19 93 GLN A C 1
ATOM 708 O O . GLN A 1 93 ? 3.182 -8.074 2.711 1.00 92.19 93 GLN A O 1
ATOM 713 N N . ALA A 1 94 ? 4.025 -9.322 1.044 1.00 91.38 94 ALA A N 1
ATOM 714 C CA . ALA A 1 94 ? 4.914 -8.283 0.522 1.00 91.38 94 ALA A CA 1
ATOM 715 C C . ALA A 1 94 ? 4.128 -7.115 -0.101 1.00 91.38 94 ALA A C 1
ATOM 717 O O . ALA A 1 94 ? 4.310 -5.964 0.299 1.00 91.38 94 ALA A O 1
ATOM 718 N N . THR A 1 95 ? 3.163 -7.409 -0.979 1.00 93.75 95 THR A N 1
ATOM 719 C CA . THR A 1 95 ? 2.250 -6.407 -1.549 1.00 93.75 95 THR A CA 1
ATOM 720 C C . THR A 1 95 ? 1.505 -5.640 -0.453 1.00 93.75 95 THR A C 1
ATOM 722 O O . THR A 1 95 ? 1.444 -4.413 -0.481 1.00 93.75 95 THR A O 1
ATOM 725 N N . ALA A 1 96 ? 0.979 -6.347 0.551 1.00 94.88 96 ALA A N 1
ATOM 726 C CA . ALA A 1 96 ? 0.254 -5.751 1.667 1.00 94.88 96 ALA A CA 1
ATOM 727 C C . ALA A 1 96 ? 1.122 -4.787 2.487 1.00 94.88 96 ALA A C 1
ATOM 729 O O . ALA A 1 96 ? 0.648 -3.720 2.872 1.00 94.88 96 ALA A O 1
ATOM 730 N N . ALA A 1 97 ? 2.395 -5.124 2.713 1.00 94.00 97 ALA A N 1
ATOM 731 C CA . ALA A 1 97 ? 3.342 -4.254 3.405 1.00 94.00 97 ALA A CA 1
ATOM 732 C C . ALA A 1 97 ? 3.597 -2.943 2.645 1.00 94.00 97 ALA A C 1
ATOM 734 O O . ALA A 1 97 ? 3.587 -1.868 3.249 1.00 94.00 97 ALA A O 1
ATOM 735 N N . ILE A 1 98 ? 3.768 -3.013 1.322 1.00 94.12 98 ILE A N 1
ATOM 736 C CA . ILE A 1 98 ? 4.002 -1.828 0.483 1.00 94.12 98 ILE A CA 1
ATOM 737 C C . ILE A 1 98 ? 2.749 -0.947 0.427 1.00 94.12 98 ILE A C 1
ATOM 739 O O . ILE A 1 98 ? 2.835 0.269 0.611 1.00 94.12 98 ILE A O 1
ATOM 743 N N . VAL A 1 99 ? 1.572 -1.554 0.244 1.00 94.69 99 VAL A N 1
ATOM 744 C CA . VAL A 1 99 ? 0.287 -0.839 0.256 1.00 94.69 99 VAL A CA 1
ATOM 745 C C . VAL A 1 99 ? 0.052 -0.164 1.607 1.00 94.69 99 VAL A C 1
ATOM 747 O O . VAL A 1 99 ? -0.314 1.010 1.640 1.00 94.69 99 VAL A O 1
ATOM 750 N N . ALA A 1 100 ? 0.318 -0.856 2.720 1.00 93.38 100 ALA A N 1
ATOM 751 C CA . ALA A 1 100 ? 0.223 -0.265 4.051 1.00 93.38 100 ALA A CA 1
ATOM 752 C C . ALA A 1 100 ? 1.134 0.965 4.171 1.00 93.38 100 ALA A C 1
ATOM 754 O O . ALA A 1 100 ? 0.668 2.036 4.556 1.00 93.38 100 ALA A O 1
ATOM 755 N N . ALA A 1 101 ? 2.408 0.848 3.785 1.00 91.69 101 ALA A N 1
ATOM 756 C CA . ALA A 1 101 ? 3.360 1.957 3.836 1.00 91.69 101 ALA A CA 1
ATOM 757 C C . ALA A 1 101 ? 2.893 3.177 3.019 1.00 91.69 101 ALA A C 1
ATOM 759 O O . ALA A 1 101 ? 2.985 4.309 3.502 1.00 91.69 101 ALA A O 1
ATOM 760 N N . LEU A 1 102 ? 2.339 2.955 1.820 1.00 91.81 102 LEU A N 1
ATOM 761 C CA . LEU A 1 102 ? 1.760 4.013 0.983 1.00 91.81 102 LEU A CA 1
ATOM 762 C C . LEU A 1 102 ? 0.559 4.686 1.663 1.00 91.81 102 LEU A C 1
ATOM 764 O O . LEU A 1 102 ? 0.500 5.913 1.733 1.00 91.81 102 LEU A O 1
ATOM 768 N N . ILE A 1 103 ? -0.355 3.910 2.250 1.00 90.62 103 ILE A N 1
ATOM 769 C CA . ILE A 1 103 ? -1.509 4.448 2.987 1.00 90.62 103 ILE A CA 1
ATOM 770 C C . ILE A 1 103 ? -1.066 5.260 4.211 1.00 90.62 103 ILE A C 1
ATOM 772 O O . ILE A 1 103 ? -1.598 6.344 4.454 1.00 90.62 103 ILE A O 1
ATOM 776 N N . PHE A 1 104 ? -0.091 4.775 4.986 1.00 86.94 104 PHE A N 1
ATOM 777 C CA . PHE A 1 104 ? 0.450 5.518 6.129 1.00 86.94 104 PHE A CA 1
ATOM 778 C C . PHE A 1 104 ? 1.052 6.850 5.702 1.00 86.94 104 PHE A C 1
ATOM 780 O O . PHE A 1 104 ? 0.796 7.867 6.348 1.00 86.94 104 PHE A O 1
ATOM 787 N N . LYS A 1 105 ? 1.806 6.846 4.600 1.00 84.94 105 LYS A N 1
ATOM 788 C CA . LYS A 1 105 ? 2.400 8.050 4.025 1.00 84.94 105 LYS A CA 1
ATOM 789 C C . LYS A 1 105 ? 1.334 9.065 3.610 1.00 84.94 105 LYS A C 1
ATOM 791 O O . LYS A 1 105 ? 1.459 10.245 3.923 1.00 84.94 105 LYS A O 1
ATOM 796 N N . TRP A 1 106 ? 0.286 8.616 2.923 1.00 85.69 106 TRP A N 1
ATOM 797 C CA . TRP A 1 106 ? -0.821 9.479 2.497 1.00 85.69 106 TRP A CA 1
ATOM 798 C C . TRP A 1 106 ? -1.722 9.914 3.654 1.00 85.69 106 TRP A C 1
ATOM 800 O O . TRP A 1 106 ? -2.436 10.911 3.547 1.00 85.69 106 TRP A O 1
ATOM 810 N N . GLY A 1 107 ? -1.661 9.193 4.771 1.00 81.19 107 GLY A N 1
ATOM 811 C CA . GLY A 1 107 ? -2.447 9.420 5.967 1.00 81.19 107 GLY A CA 1
ATOM 812 C C . GLY A 1 107 ? -3.761 8.647 5.926 1.00 81.19 107 GLY A C 1
ATOM 813 O O . GLY A 1 107 ? -4.645 8.916 5.119 1.00 81.19 107 GLY A O 1
ATOM 814 N N . ILE A 1 108 ? -3.942 7.749 6.891 1.00 76.19 108 ILE A N 1
ATOM 815 C CA . ILE A 1 108 ? -5.135 6.891 7.027 1.00 76.19 108 ILE A CA 1
ATOM 816 C C . ILE A 1 108 ? -6.435 7.706 7.067 1.00 76.19 108 ILE A C 1
ATOM 818 O O . ILE A 1 108 ? -7.455 7.299 6.519 1.00 76.19 108 ILE A O 1
ATOM 822 N N . ARG A 1 109 ? -6.399 8.895 7.682 1.00 69.06 109 ARG A N 1
ATOM 823 C CA . ARG A 1 109 ? -7.553 9.806 7.716 1.00 69.06 109 ARG A CA 1
ATOM 824 C C . ARG A 1 109 ? -7.971 10.258 6.321 1.00 69.06 109 ARG A C 1
ATOM 826 O O . ARG A 1 109 ? -9.159 10.357 6.067 1.00 69.06 109 ARG A O 1
ATOM 833 N N . ASN A 1 110 ? -7.025 10.479 5.413 1.00 75.56 110 ASN A N 1
ATOM 834 C CA . ASN A 1 110 ? -7.339 10.849 4.033 1.00 75.56 110 ASN A CA 1
ATOM 835 C C . ASN A 1 110 ? -7.939 9.676 3.249 1.00 75.56 110 ASN A C 1
ATOM 837 O O . ASN A 1 110 ? -8.679 9.900 2.298 1.00 75.56 110 ASN A O 1
ATOM 841 N N . LEU A 1 111 ? -7.660 8.436 3.663 1.00 78.81 111 LEU A N 1
ATOM 842 C CA . LEU A 1 111 ? -8.247 7.245 3.059 1.00 78.81 111 LEU A CA 1
ATOM 843 C C . LEU A 1 111 ? -9.698 7.004 3.505 1.00 78.81 111 LEU A C 1
ATOM 845 O O . LEU A 1 111 ? -10.518 6.600 2.685 1.00 78.81 111 LEU A O 1
ATOM 849 N N . CYS A 1 112 ? -10.008 7.217 4.787 1.00 80.69 112 CYS A N 1
ATOM 850 C CA . CYS A 1 112 ? -11.311 6.880 5.379 1.00 80.69 112 CYS A CA 1
ATOM 851 C C . CYS A 1 112 ? -12.275 8.066 5.560 1.00 80.69 112 CYS A C 1
ATOM 853 O O . CYS A 1 112 ? -13.333 7.879 6.163 1.00 80.69 112 CYS A O 1
ATOM 855 N N . ASN A 1 113 ? -11.917 9.254 5.061 1.00 68.94 113 ASN A N 1
ATOM 856 C CA . ASN A 1 113 ? -12.789 10.434 5.015 1.00 68.94 113 ASN A CA 1
ATOM 857 C C . ASN A 1 113 ? -13.623 10.507 3.727 1.00 68.94 113 ASN A C 1
ATOM 859 O O . ASN A 1 113 ? -13.198 9.960 2.681 1.00 68.94 113 ASN A O 1
#

Sequence (113 aa):
MDQMPEPDKQIEEALLAALAGELYGETAEEFGPADVRRGIEDARNWLEGWLSRHRQDLCAELGRRGFRSSSTVDAIVDAATMVDVIVGLGLGQATAAIVAALIFKWGIRNLCN